Protein AF-A0A8T9QD36-F1 (afdb_monomer_lite)

Secondary structure (DSSP, 8-state):
--HHHHHHHHHHHHHHHHHHHTT--SSHHHHHHHHHTSGGGGHHHHHHHHHHHHHTT-HHHHHHHHHHHHHHHHS-HHHH------HHHHHHHHHHHHHHHHHT---TTHHHHHHHHHHH-GGGGTTTTT-HHHHHHHHH--TTGGGS---PPPSTTSHHHHHHHHHHH-

Foldseek 3Di:
DDLVVLQLVLQVLLVVLQVVLVPQDDDPVSLVVDLVPDPLQCSC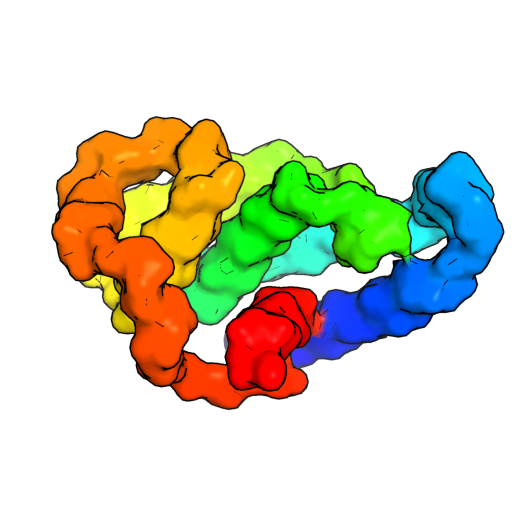QVSLLSLLVSLLPDLLSLLLNLVLVLCLVQDDCSNSSHNDYDPVSLVSSLVSVQVCLQVVVHDQLCLQSLLVSCVRPVPSNPVRCPRPSSVVSNVPDDPVCLQVPRPDDQLPSSHPRSVVSVVVND

Radius of gyration: 15.97 Å; chains: 1; bounding box: 40×35×42 Å

Organism: NCBI:txid2932248

Structure (mmCIF, N/CA/C/O backbone):
data_AF-A0A8T9QD36-F1
#
_entry.id   AF-A0A8T9QD36-F1
#
loop_
_atom_site.group_PDB
_atom_site.id
_atom_site.type_symbol
_atom_site.label_atom_id
_atom_site.label_alt_id
_atom_site.label_comp_id
_atom_site.label_asym_id
_atom_site.label_entity_id
_atom_site.label_seq_id
_atom_site.pdbx_PDB_ins_code
_atom_site.Cartn_x
_atom_site.Cartn_y
_atom_site.Cartn_z
_atom_site.occupancy
_atom_site.B_iso_or_equiv
_atom_site.auth_seq_id
_atom_site.auth_comp_id
_atom_site.auth_asym_id
_atom_site.auth_atom_id
_atom_site.pdbx_PDB_model_num
ATOM 1 N N . MET A 1 1 ? -19.262 8.772 -9.802 1.00 72.12 1 MET A N 1
ATOM 2 C CA . MET A 1 1 ? -18.620 7.445 -9.905 1.00 72.12 1 MET A CA 1
ATOM 3 C C . MET A 1 1 ? -18.754 6.767 -8.552 1.00 72.12 1 MET A C 1
ATOM 5 O O . MET A 1 1 ? -18.792 7.497 -7.569 1.00 72.12 1 MET A O 1
ATOM 9 N N . SER A 1 2 ? -18.942 5.447 -8.475 1.00 92.06 2 SER A N 1
ATOM 10 C CA . SER A 1 2 ? -18.996 4.759 -7.174 1.00 92.06 2 SER A CA 1
ATOM 11 C C . SER A 1 2 ? -17.579 4.426 -6.697 1.00 92.06 2 SER A C 1
ATOM 13 O O . SER A 1 2 ? -16.692 4.217 -7.524 1.00 92.06 2 SER A O 1
ATOM 15 N N . THR A 1 3 ? -17.379 4.307 -5.382 1.00 92.62 3 THR A N 1
ATOM 16 C CA . THR A 1 3 ? -16.099 3.873 -4.795 1.00 92.62 3 THR A CA 1
ATOM 17 C C . THR A 1 3 ? -15.643 2.523 -5.358 1.00 92.62 3 THR A C 1
ATOM 19 O O . THR A 1 3 ? -14.459 2.324 -5.594 1.00 92.62 3 THR A O 1
ATOM 22 N N . ALA A 1 4 ? -16.578 1.606 -5.632 1.00 92.19 4 ALA A N 1
ATOM 23 C CA . ALA A 1 4 ? -16.270 0.310 -6.236 1.00 92.19 4 ALA A CA 1
ATOM 24 C C . ALA A 1 4 ? -15.693 0.449 -7.657 1.00 92.19 4 ALA A C 1
ATOM 26 O O . ALA A 1 4 ? -14.738 -0.243 -7.998 1.00 92.19 4 ALA A O 1
ATOM 27 N N . THR A 1 5 ? -16.232 1.365 -8.470 1.00 94.88 5 THR A N 1
ATOM 28 C CA . THR A 1 5 ? -15.681 1.661 -9.800 1.00 94.88 5 THR A CA 1
ATOM 29 C C . THR A 1 5 ? -14.282 2.269 -9.695 1.00 94.88 5 THR A C 1
ATOM 31 O O . THR A 1 5 ? -13.384 1.803 -10.384 1.00 94.88 5 THR A O 1
ATOM 34 N N . GLU A 1 6 ? -14.067 3.234 -8.793 1.00 96.69 6 GLU A N 1
ATOM 35 C CA . GLU A 1 6 ? -12.737 3.827 -8.571 1.00 96.69 6 GLU A CA 1
ATOM 36 C C . GLU A 1 6 ? -11.697 2.778 -8.133 1.00 96.69 6 GLU A C 1
ATOM 38 O O . GLU A 1 6 ? -10.586 2.754 -8.655 1.00 96.69 6 GLU A O 1
ATOM 43 N N . LEU A 1 7 ? -12.055 1.871 -7.217 1.00 96.94 7 LEU A N 1
ATOM 44 C CA . LEU A 1 7 ? -11.174 0.782 -6.775 1.00 96.94 7 LEU A CA 1
ATOM 45 C C . LEU A 1 7 ? -10.811 -0.183 -7.911 1.00 96.94 7 LEU A C 1
ATOM 47 O O . LEU A 1 7 ? -9.670 -0.638 -7.990 1.00 96.94 7 LEU A O 1
ATOM 51 N N . ALA A 1 8 ? -11.771 -0.509 -8.778 1.00 96.06 8 ALA A N 1
ATOM 52 C CA . ALA A 1 8 ? -11.533 -1.380 -9.925 1.00 96.06 8 ALA A CA 1
ATOM 53 C C . ALA A 1 8 ? -10.628 -0.707 -10.970 1.00 96.06 8 ALA A C 1
ATOM 55 O O . ALA A 1 8 ? -9.745 -1.351 -11.533 1.00 96.06 8 ALA A O 1
ATOM 56 N N . GLU A 1 9 ? -10.809 0.594 -11.207 1.00 97.62 9 GLU A N 1
ATOM 57 C CA . GLU A 1 9 ? -9.964 1.371 -12.118 1.00 97.62 9 GLU A CA 1
ATOM 58 C C . GLU A 1 9 ? -8.521 1.485 -11.616 1.00 97.62 9 GLU A C 1
ATOM 60 O O . GLU A 1 9 ? -7.591 1.348 -12.416 1.00 97.62 9 GLU A O 1
ATOM 65 N N . LEU A 1 10 ? -8.328 1.683 -10.306 1.00 98.25 10 LEU A N 1
ATOM 66 C CA . LEU A 1 10 ? -7.001 1.711 -9.687 1.00 98.25 10 LEU A CA 1
ATOM 67 C C . LEU A 1 10 ? -6.317 0.340 -9.746 1.00 98.25 10 LEU A C 1
ATOM 69 O O . LEU A 1 10 ? -5.177 0.273 -10.194 1.00 98.25 10 LEU A O 1
ATOM 73 N N . ALA A 1 11 ? -7.021 -0.752 -9.429 1.00 97.88 11 ALA A N 1
ATOM 74 C CA . ALA A 1 11 ? -6.473 -2.105 -9.588 1.00 97.88 11 ALA A CA 1
ATOM 75 C C . ALA A 1 11 ? -6.085 -2.395 -11.045 1.00 97.88 11 ALA A C 1
ATOM 77 O O . ALA A 1 11 ? -5.005 -2.906 -11.327 1.00 97.88 11 ALA A O 1
ATOM 78 N N . ALA A 1 12 ? -6.931 -2.011 -12.004 1.00 97.50 12 ALA A N 1
ATOM 79 C CA . ALA A 1 12 ? -6.603 -2.157 -13.417 1.00 97.50 12 ALA A CA 1
ATOM 80 C C . ALA A 1 12 ? -5.394 -1.300 -13.829 1.00 97.50 12 ALA A C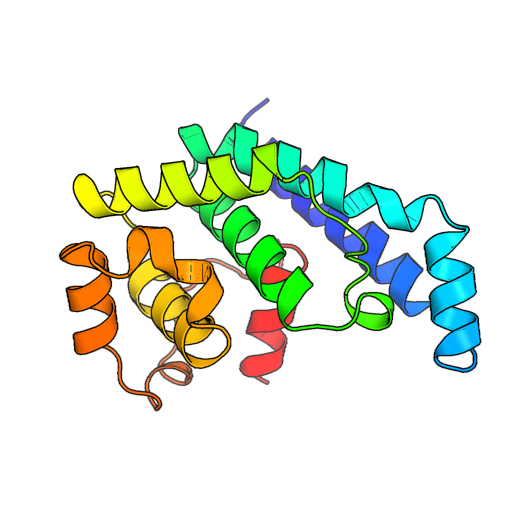 1
ATOM 82 O O . ALA A 1 12 ? -4.687 -1.656 -14.773 1.00 97.50 12 ALA A O 1
ATOM 83 N N . TRP A 1 13 ? -5.164 -0.158 -13.172 1.00 98.06 13 TRP A N 1
ATOM 84 C CA . TRP A 1 13 ? -3.969 0.655 -13.383 1.00 98.06 13 TRP A CA 1
ATOM 85 C C . TRP A 1 13 ? -2.722 -0.041 -12.846 1.00 98.06 13 TRP A C 1
ATOM 87 O O . TRP A 1 13 ? -1.768 -0.181 -13.608 1.00 98.06 13 TRP A O 1
ATOM 97 N N . GLU A 1 14 ? -2.754 -0.562 -11.620 1.00 98.06 14 GLU A N 1
ATOM 98 C CA . GLU A 1 14 ? -1.661 -1.370 -11.062 1.00 98.06 14 GLU A CA 1
ATOM 99 C C . GLU A 1 14 ? -1.274 -2.515 -11.999 1.00 98.06 14 GLU A C 1
ATOM 101 O O . GLU A 1 14 ? -0.110 -2.629 -12.372 1.00 98.06 14 GLU A O 1
ATOM 106 N N . ASN A 1 15 ? -2.250 -3.285 -12.487 1.00 96.12 15 ASN A N 1
ATOM 107 C CA . ASN A 1 15 ? -1.987 -4.417 -13.379 1.00 96.12 15 ASN A CA 1
ATOM 108 C C . ASN A 1 15 ? -1.288 -3.980 -14.677 1.00 96.12 15 ASN A C 1
ATOM 110 O O . ASN A 1 15 ? -0.407 -4.673 -15.181 1.00 96.12 15 ASN A O 1
ATOM 114 N N . ARG A 1 16 ? -1.642 -2.809 -15.230 1.00 96.94 16 ARG A N 1
ATOM 115 C CA . ARG A 1 16 ? -0.934 -2.260 -16.401 1.00 96.94 16 ARG A CA 1
ATOM 116 C C . ARG A 1 16 ? 0.510 -1.898 -16.067 1.00 96.94 16 ARG A C 1
ATOM 118 O O . ARG A 1 16 ? 1.384 -2.159 -16.886 1.00 96.94 16 ARG A O 1
ATOM 125 N N . VAL A 1 17 ? 0.759 -1.317 -14.893 1.00 96.50 17 VAL A N 1
ATOM 126 C CA . VAL A 1 17 ? 2.123 -1.011 -14.433 1.00 96.50 17 VAL A CA 1
ATOM 127 C C . VAL A 1 17 ? 2.926 -2.301 -14.285 1.00 96.50 17 VAL A C 1
ATOM 129 O O . VAL A 1 17 ? 4.013 -2.388 -14.850 1.00 96.50 17 VAL A O 1
ATOM 132 N N . GLN A 1 18 ? 2.367 -3.326 -13.636 1.00 95.75 18 GLN A N 1
ATOM 133 C CA . GLN A 1 18 ? 3.024 -4.625 -13.452 1.00 95.75 18 GLN A CA 1
ATOM 134 C C . GLN A 1 18 ? 3.365 -5.310 -14.777 1.00 95.75 18 GLN A C 1
ATOM 136 O O . GLN A 1 18 ? 4.471 -5.821 -14.944 1.00 95.75 18 GLN A O 1
ATOM 141 N N . VAL A 1 19 ? 2.469 -5.254 -15.768 1.00 96.25 19 VAL A N 1
ATOM 142 C CA . VAL A 1 19 ? 2.751 -5.781 -17.112 1.00 96.25 19 VAL A CA 1
ATOM 143 C C . VAL A 1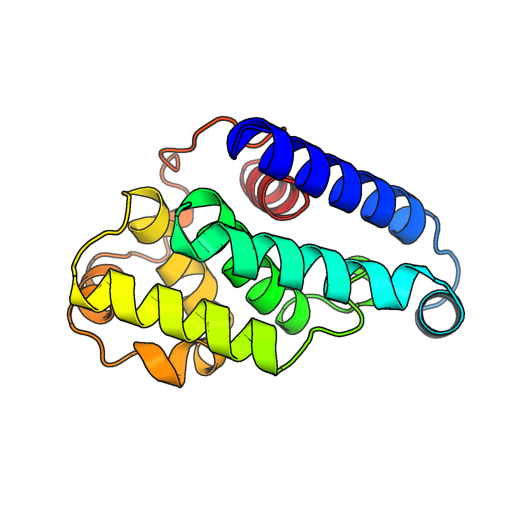 19 ? 3.958 -5.092 -17.754 1.00 96.25 19 VAL A C 1
ATOM 145 O O . VAL A 1 19 ? 4.754 -5.762 -18.407 1.00 96.25 19 VAL A O 1
ATOM 148 N N . GLU A 1 20 ? 4.119 -3.777 -17.599 1.00 96.75 20 GLU A N 1
ATOM 149 C CA . GLU A 1 20 ? 5.282 -3.071 -18.149 1.00 96.75 20 GLU A CA 1
ATOM 150 C C . GLU A 1 20 ? 6.562 -3.328 -17.340 1.00 96.75 20 GLU A C 1
ATOM 152 O O . GLU A 1 20 ? 7.627 -3.514 -17.930 1.00 96.75 20 GLU A O 1
ATOM 157 N N . VAL A 1 21 ? 6.468 -3.414 -16.011 1.00 95.38 21 VAL A N 1
ATOM 158 C CA . VAL A 1 21 ? 7.593 -3.777 -15.131 1.00 95.38 21 VAL A CA 1
ATOM 159 C C . VAL A 1 21 ? 8.100 -5.185 -15.456 1.00 95.38 21 VAL A C 1
ATOM 161 O O . VAL A 1 21 ? 9.303 -5.394 -15.600 1.00 95.38 21 VAL A O 1
ATOM 164 N N . GLY A 1 22 ? 7.195 -6.137 -15.697 1.00 94.75 22 GLY A N 1
ATOM 165 C CA . GLY A 1 22 ? 7.531 -7.506 -16.093 1.00 94.75 22 GLY A CA 1
ATOM 166 C C . GLY A 1 22 ? 8.249 -7.619 -17.445 1.00 94.75 22 GLY A C 1
ATOM 167 O O . GLY A 1 22 ? 8.879 -8.640 -17.721 1.00 94.75 22 GLY A O 1
ATOM 168 N N . LYS A 1 23 ? 8.203 -6.578 -18.289 1.00 95.81 23 LYS A N 1
ATOM 169 C CA . LYS A 1 23 ? 8.957 -6.518 -19.555 1.00 95.81 23 LYS A CA 1
ATOM 170 C C . LYS A 1 23 ? 10.386 -6.013 -19.378 1.00 95.81 23 LYS A C 1
ATOM 172 O O . LYS A 1 23 ? 11.167 -6.107 -20.327 1.00 95.81 23 LYS A O 1
ATOM 177 N N . LEU A 1 24 ? 10.743 -5.469 -18.213 1.00 94.75 24 LEU A N 1
ATOM 178 C CA . LEU A 1 24 ? 12.106 -5.022 -17.950 1.00 94.75 24 LEU A CA 1
ATOM 179 C C . LEU A 1 24 ? 13.059 -6.223 -18.003 1.00 94.75 24 LEU A C 1
ATOM 181 O O . LEU A 1 24 ? 12.885 -7.231 -17.316 1.00 94.75 24 LEU A O 1
ATOM 185 N N . SER A 1 25 ? 14.097 -6.104 -18.823 1.00 94.25 25 SER A N 1
ATOM 186 C CA . SER A 1 25 ? 15.049 -7.176 -19.113 1.00 94.25 25 SER A CA 1
ATOM 187 C C . SER A 1 25 ? 16.484 -6.710 -18.906 1.00 94.25 25 SER A C 1
ATOM 189 O O . SER A 1 25 ? 16.754 -5.516 -18.989 1.00 94.25 25 SER A O 1
ATOM 191 N N . GLY A 1 26 ? 17.401 -7.656 -18.725 1.00 96.06 26 GLY A N 1
ATOM 192 C CA . GLY A 1 26 ? 18.817 -7.370 -18.493 1.00 96.06 26 GLY A CA 1
ATOM 193 C C . GLY A 1 26 ? 19.208 -7.567 -17.033 1.00 96.06 26 GLY A C 1
ATOM 194 O O . GLY A 1 26 ? 18.504 -8.252 -16.281 1.00 96.06 26 GLY A O 1
ATOM 195 N N . SER A 1 27 ? 20.355 -7.006 -16.656 1.00 97.19 27 SER A N 1
ATOM 196 C CA . SER A 1 27 ? 20.844 -7.054 -15.279 1.00 97.19 27 SER A CA 1
ATOM 197 C C . SER A 1 27 ? 19.983 -6.201 -14.337 1.00 97.19 27 SER A C 1
ATOM 199 O O . SER A 1 27 ? 19.076 -5.481 -14.757 1.00 97.19 27 SER A O 1
ATOM 201 N N . ILE A 1 28 ? 20.266 -6.270 -13.035 1.00 96.00 28 ILE A N 1
ATOM 202 C CA . ILE A 1 28 ? 19.627 -5.405 -12.032 1.00 96.00 28 ILE A CA 1
ATOM 203 C C . ILE A 1 28 ? 19.861 -3.925 -12.365 1.00 96.00 28 ILE A C 1
ATOM 205 O O . ILE A 1 28 ? 18.943 -3.112 -12.261 1.00 96.00 28 ILE A O 1
ATOM 209 N N . GLU A 1 29 ? 21.067 -3.582 -12.813 1.00 96.88 29 GLU A N 1
ATOM 210 C CA . GLU A 1 29 ? 21.449 -2.232 -13.223 1.00 96.88 29 GLU A CA 1
ATOM 211 C C . GLU A 1 29 ? 20.683 -1.786 -14.471 1.00 96.88 29 GLU A C 1
ATOM 213 O O . GLU A 1 29 ? 20.174 -0.666 -14.489 1.00 96.88 29 GLU A O 1
ATOM 218 N N . ASP A 1 30 ? 20.533 -2.664 -15.470 1.00 97.06 30 ASP A N 1
ATOM 219 C CA . ASP A 1 30 ? 19.752 -2.369 -16.678 1.00 97.06 30 ASP A CA 1
ATOM 220 C C . ASP A 1 30 ? 18.283 -2.093 -16.330 1.00 97.06 30 ASP A C 1
ATOM 222 O O . ASP A 1 30 ? 17.705 -1.104 -16.786 1.00 97.06 30 ASP A O 1
ATOM 226 N N . LYS A 1 31 ? 17.683 -2.937 -15.478 1.00 96.69 31 LYS A N 1
ATOM 227 C CA . LYS A 1 31 ? 16.293 -2.774 -15.026 1.00 96.69 31 LYS A CA 1
ATOM 228 C C . LYS A 1 31 ? 16.103 -1.497 -14.215 1.00 96.69 31 LYS A C 1
ATOM 230 O O . LYS A 1 31 ? 15.146 -0.768 -14.454 1.00 96.69 31 LYS A O 1
ATOM 235 N N . SER A 1 32 ? 17.018 -1.212 -13.290 1.00 94.94 32 SER A N 1
ATOM 236 C CA . SER A 1 32 ? 16.991 0.007 -12.476 1.00 94.94 32 SER A CA 1
ATOM 237 C C . SER A 1 32 ? 17.117 1.255 -13.350 1.00 94.94 32 SER A C 1
ATOM 239 O O . SER A 1 32 ? 16.312 2.178 -13.241 1.00 94.94 32 SER A O 1
ATOM 241 N N . PHE A 1 33 ? 18.059 1.259 -14.298 1.00 95.44 33 PHE A N 1
ATOM 242 C CA . PHE A 1 33 ? 18.205 2.349 -15.257 1.00 95.44 33 PHE A CA 1
ATOM 243 C C . PHE A 1 33 ? 16.939 2.530 -16.103 1.00 95.44 33 PHE A C 1
ATOM 245 O O . PHE A 1 33 ? 16.460 3.654 -16.250 1.00 95.44 33 PHE A O 1
ATOM 252 N N . ALA A 1 34 ? 16.368 1.446 -16.629 1.00 95.25 34 ALA A N 1
ATOM 253 C CA . ALA A 1 34 ? 15.153 1.502 -17.434 1.00 95.25 34 ALA A CA 1
ATOM 254 C C . ALA A 1 34 ? 13.945 2.021 -16.637 1.00 95.25 34 ALA A C 1
ATOM 256 O O . ALA A 1 34 ? 13.201 2.856 -17.149 1.00 95.25 34 ALA A O 1
ATOM 257 N N . LEU A 1 35 ? 13.773 1.581 -15.386 1.00 94.38 35 LEU A N 1
ATOM 258 C CA . LEU A 1 35 ? 12.701 2.049 -14.506 1.00 94.38 35 LEU A CA 1
ATOM 259 C C . LEU A 1 35 ? 12.848 3.544 -14.193 1.00 94.38 35 LEU A C 1
ATOM 261 O O . LEU A 1 35 ? 11.900 4.299 -14.393 1.00 94.38 35 LEU A O 1
ATOM 265 N N . ASN A 1 36 ? 14.044 3.981 -13.787 1.00 92.44 36 ASN A N 1
ATOM 266 C CA . ASN A 1 36 ? 14.315 5.372 -13.398 1.00 92.44 36 ASN A CA 1
ATOM 267 C C . ASN A 1 36 ? 14.175 6.366 -14.561 1.00 92.44 36 ASN A C 1
ATOM 269 O O . ASN A 1 36 ? 13.959 7.553 -14.339 1.00 92.44 36 ASN A O 1
ATOM 273 N N . ASN A 1 37 ? 14.318 5.898 -15.803 1.00 93.25 37 ASN A N 1
ATOM 274 C CA . ASN A 1 37 ? 14.179 6.718 -17.010 1.00 93.25 37 ASN A CA 1
ATOM 275 C C . ASN A 1 37 ? 12.827 6.512 -17.715 1.00 93.25 37 ASN A C 1
ATOM 277 O O . ASN A 1 37 ? 12.663 6.901 -18.873 1.00 93.25 37 ASN A O 1
ATOM 281 N N . SER A 1 38 ? 11.860 5.891 -17.037 1.00 92.75 38 SER A N 1
ATOM 282 C CA . SER A 1 38 ? 10.536 5.586 -17.571 1.00 92.75 38 SER A CA 1
ATOM 283 C C . SER A 1 38 ? 9.441 6.329 -16.799 1.00 92.75 38 SER A C 1
ATOM 285 O O . SER A 1 38 ? 9.552 6.488 -15.583 1.00 92.75 38 SER A O 1
ATOM 287 N N . PRO A 1 39 ? 8.315 6.693 -17.447 1.00 93.19 39 PRO A N 1
ATOM 288 C CA . PRO A 1 39 ? 7.120 7.180 -16.750 1.00 93.19 39 PRO A CA 1
ATOM 289 C C . PRO A 1 39 ? 6.561 6.206 -15.700 1.00 93.19 39 PRO A C 1
ATOM 291 O O . PRO A 1 39 ? 5.709 6.598 -14.904 1.00 93.19 39 PRO A O 1
ATOM 294 N N . LEU A 1 40 ? 7.005 4.940 -15.707 1.00 91.94 40 LEU A N 1
ATOM 295 C CA . LEU A 1 40 ? 6.634 3.924 -14.720 1.00 91.94 40 LEU A CA 1
ATOM 296 C C . LEU A 1 40 ? 7.014 4.322 -13.289 1.00 91.94 40 LEU A C 1
ATOM 298 O O . LEU A 1 40 ? 6.243 4.032 -12.377 1.00 91.94 40 LEU A O 1
ATOM 302 N N . ALA A 1 41 ? 8.135 5.028 -13.102 1.00 90.31 41 ALA A N 1
ATOM 303 C CA . ALA A 1 41 ? 8.621 5.420 -11.778 1.00 90.31 41 ALA A CA 1
ATOM 304 C C . ALA A 1 41 ? 7.605 6.270 -10.988 1.00 90.31 41 ALA A C 1
ATOM 306 O O . ALA A 1 41 ? 7.535 6.180 -9.767 1.00 90.31 41 ALA A O 1
ATOM 307 N N . GLU A 1 42 ? 6.770 7.051 -11.676 1.00 94.25 42 GLU A N 1
ATOM 308 C CA . GLU A 1 42 ? 5.798 7.953 -11.043 1.00 94.25 42 GLU A CA 1
ATOM 309 C C . GLU A 1 42 ? 4.404 7.327 -10.866 1.00 94.25 42 GLU A C 1
ATOM 311 O O . GLU A 1 42 ? 3.533 7.915 -10.223 1.00 94.25 42 GLU A O 1
ATOM 316 N N . GLN A 1 43 ? 4.142 6.146 -11.438 1.00 97.12 43 GLN A N 1
ATOM 317 C CA . GLN A 1 43 ? 2.776 5.607 -11.486 1.00 97.12 43 GLN A CA 1
ATOM 318 C C . GLN A 1 43 ? 2.254 5.267 -10.091 1.00 97.12 43 GLN A C 1
ATOM 320 O O . GLN A 1 43 ? 1.128 5.631 -9.747 1.00 97.12 43 GLN A O 1
ATOM 325 N N . TYR A 1 44 ? 3.077 4.618 -9.264 1.00 97.62 44 TYR A N 1
ATOM 326 C CA . TYR A 1 44 ? 2.664 4.249 -7.913 1.00 97.62 44 TYR A CA 1
ATOM 327 C C . TYR A 1 44 ? 2.538 5.440 -6.966 1.00 97.62 44 TYR A C 1
ATOM 329 O O . TYR A 1 44 ? 1.689 5.389 -6.079 1.00 97.62 44 TYR A O 1
ATOM 337 N N . LEU A 1 45 ? 3.252 6.542 -7.208 1.00 96.62 45 LEU A N 1
ATOM 338 C CA . LEU A 1 45 ? 3.031 7.795 -6.485 1.00 96.62 45 LEU A CA 1
ATOM 339 C C . LEU A 1 45 ? 1.581 8.274 -6.665 1.00 96.62 45 LEU A C 1
ATOM 341 O O . LEU A 1 45 ? 0.913 8.638 -5.695 1.00 96.62 45 LEU A O 1
ATOM 345 N N . LEU A 1 46 ? 1.059 8.216 -7.894 1.00 97.94 46 LEU A N 1
ATOM 346 C CA . LEU A 1 46 ? -0.313 8.628 -8.207 1.00 97.94 46 LEU A CA 1
ATOM 347 C C . LEU A 1 46 ? -1.360 7.612 -7.728 1.00 97.94 46 LEU A C 1
ATOM 349 O O . LEU A 1 46 ? -2.378 8.004 -7.153 1.00 97.94 46 LEU A O 1
ATOM 353 N N . ILE A 1 47 ? -1.114 6.316 -7.942 1.00 98.50 47 ILE A N 1
ATOM 354 C CA . ILE A 1 47 ? -2.016 5.234 -7.519 1.00 98.50 47 ILE A CA 1
ATOM 355 C C . ILE A 1 47 ? -2.164 5.230 -5.993 1.00 98.50 47 ILE A C 1
ATOM 357 O O . ILE A 1 47 ? -3.282 5.202 -5.474 1.00 98.50 47 ILE A O 1
ATOM 361 N N . HIS A 1 48 ? -1.050 5.315 -5.261 1.00 98.62 48 HIS A N 1
ATOM 362 C CA . HIS A 1 48 ? -1.045 5.335 -3.799 1.00 98.62 48 HIS A CA 1
ATOM 363 C C . HIS A 1 48 ? -1.776 6.554 -3.236 1.00 98.62 48 HIS A C 1
ATOM 365 O O . HIS A 1 48 ? -2.622 6.412 -2.347 1.00 98.62 48 HIS A O 1
ATOM 371 N N . ALA A 1 49 ? -1.527 7.742 -3.794 1.00 98.31 49 ALA A N 1
ATOM 372 C CA . ALA A 1 49 ? -2.241 8.953 -3.403 1.00 98.31 49 ALA A CA 1
ATOM 373 C C . ALA A 1 49 ? -3.756 8.825 -3.653 1.00 98.31 49 ALA A C 1
ATOM 375 O O . ALA A 1 49 ? -4.569 9.253 -2.828 1.00 98.31 49 ALA A O 1
ATOM 376 N N . ALA A 1 50 ? -4.157 8.192 -4.760 1.00 98.38 50 ALA A N 1
ATOM 377 C CA . ALA A 1 50 ? -5.561 7.955 -5.073 1.00 98.38 50 ALA A CA 1
ATOM 378 C C . ALA A 1 50 ? -6.227 6.978 -4.089 1.00 98.38 50 ALA A C 1
ATOM 380 O O . ALA A 1 50 ? -7.322 7.275 -3.601 1.00 98.38 50 ALA A O 1
ATOM 381 N N . TYR A 1 51 ? -5.569 5.869 -3.734 1.00 98.69 51 TYR A N 1
ATOM 382 C CA . TYR A 1 51 ? -6.066 4.968 -2.689 1.00 98.69 51 TYR A CA 1
ATOM 383 C C . TYR A 1 51 ? -6.157 5.662 -1.331 1.00 98.69 51 TYR A C 1
ATOM 385 O O . TYR A 1 51 ? -7.195 5.595 -0.675 1.00 98.69 51 TYR A O 1
ATOM 393 N N . THR A 1 52 ? -5.123 6.405 -0.944 1.00 98.50 52 THR A N 1
ATOM 394 C CA . THR A 1 52 ? -5.091 7.161 0.316 1.00 98.50 52 THR A CA 1
ATOM 395 C C . THR A 1 52 ? -6.233 8.179 0.403 1.00 98.50 52 THR A C 1
ATOM 397 O O . THR A 1 52 ? -6.873 8.314 1.445 1.00 98.50 52 THR A O 1
ATOM 400 N N . ARG A 1 53 ? -6.574 8.858 -0.699 1.00 97.94 53 ARG A N 1
ATOM 401 C CA . ARG A 1 53 ? -7.744 9.752 -0.756 1.00 97.94 53 ARG A CA 1
ATOM 402 C C . ARG A 1 53 ? -9.054 8.996 -0.491 1.00 97.94 53 ARG A C 1
ATOM 404 O O . ARG A 1 53 ? -9.900 9.464 0.277 1.00 97.94 53 ARG A O 1
ATOM 411 N N . LEU A 1 54 ? -9.230 7.835 -1.123 1.00 98.19 54 LEU A N 1
ATOM 412 C CA . LEU A 1 54 ? -10.424 6.992 -0.974 1.00 98.19 54 LEU A CA 1
ATOM 413 C C . LEU A 1 54 ? -10.523 6.328 0.407 1.00 98.19 54 LEU A C 1
ATOM 415 O O . LEU A 1 54 ? -11.624 6.063 0.888 1.00 98.19 54 LEU A O 1
ATOM 419 N N . ALA A 1 55 ? -9.391 6.108 1.078 1.00 98.06 55 ALA A N 1
ATOM 420 C CA . ALA A 1 55 ? -9.303 5.445 2.378 1.00 98.06 55 ALA A CA 1
ATOM 421 C C . ALA A 1 55 ? -10.119 6.132 3.490 1.00 98.06 55 ALA A C 1
ATOM 423 O O . ALA A 1 55 ? -10.588 5.472 4.423 1.00 98.06 55 ALA A O 1
ATOM 424 N N . SER A 1 56 ? -10.372 7.438 3.350 1.00 94.75 56 SER A N 1
ATOM 425 C CA . SER A 1 56 ? -11.255 8.208 4.241 1.00 94.75 56 SER A CA 1
ATOM 426 C C . SER A 1 56 ? -12.670 7.624 4.370 1.00 94.75 56 SER A C 1
ATOM 428 O O . SER A 1 56 ? -13.321 7.817 5.391 1.00 94.75 56 SER A O 1
ATOM 430 N N . HIS A 1 57 ? -13.145 6.890 3.363 1.00 95.06 57 HIS A N 1
ATOM 431 C CA . HIS A 1 57 ? -14.490 6.308 3.330 1.00 95.06 57 HIS A CA 1
ATOM 432 C C . HIS A 1 57 ? -14.514 4.864 2.799 1.00 95.06 57 HIS A C 1
ATOM 434 O O . HIS A 1 57 ? -15.587 4.315 2.564 1.00 95.06 57 HIS A O 1
ATOM 440 N N . SER A 1 58 ? -13.349 4.231 2.622 1.00 96.56 58 SER A N 1
ATOM 441 C CA . SER A 1 58 ? -13.229 2.866 2.103 1.00 96.56 58 SER A CA 1
ATOM 442 C C . SER A 1 58 ? -12.133 2.089 2.826 1.00 96.56 58 SER A C 1
ATOM 444 O O . SER A 1 58 ? -10.950 2.402 2.696 1.00 96.56 58 SER A O 1
ATOM 446 N N . GLN A 1 59 ? -12.519 1.043 3.561 1.00 95.56 59 GLN A N 1
ATOM 447 C CA . GLN A 1 59 ? -11.559 0.136 4.200 1.00 95.56 59 GLN A CA 1
ATOM 448 C C . GLN A 1 59 ? -10.697 -0.598 3.175 1.00 95.56 59 GLN A C 1
ATOM 450 O O . GLN A 1 59 ? -9.496 -0.735 3.370 1.00 95.56 59 GLN A O 1
ATOM 455 N N . GLU A 1 60 ? -11.284 -0.998 2.047 1.00 96.38 60 GLU A N 1
ATOM 456 C CA . GLU A 1 60 ? -10.560 -1.635 0.946 1.00 96.38 60 GLU A CA 1
ATOM 457 C C . GLU A 1 60 ? -9.481 -0.712 0.364 1.00 96.38 60 GLU A C 1
ATOM 459 O O . GLU A 1 60 ? -8.357 -1.147 0.130 1.00 96.38 60 GLU A O 1
ATOM 464 N N . ALA A 1 61 ? -9.781 0.580 0.193 1.00 98.00 61 ALA A N 1
ATOM 465 C CA . ALA A 1 61 ? -8.779 1.537 -0.269 1.00 98.00 61 ALA A CA 1
ATOM 466 C C . ALA A 1 61 ? -7.648 1.717 0.752 1.00 98.00 61 ALA A C 1
ATOM 468 O O . ALA A 1 61 ? -6.487 1.816 0.363 1.00 98.00 61 ALA A O 1
ATOM 469 N N . LEU A 1 62 ? -7.975 1.730 2.050 1.00 98.50 62 LEU A N 1
ATOM 470 C CA . LEU A 1 62 ? -6.964 1.812 3.099 1.00 98.50 62 LEU A CA 1
ATOM 471 C C . LEU A 1 62 ? -6.069 0.567 3.122 1.00 98.50 62 LEU A C 1
ATOM 473 O O . LEU A 1 62 ? -4.854 0.718 3.200 1.00 98.50 62 LEU A O 1
ATOM 477 N N . LYS A 1 63 ? -6.640 -0.640 2.999 1.00 97.69 63 LYS A N 1
ATOM 478 C CA . LYS A 1 63 ? -5.869 -1.893 2.923 1.00 97.69 63 LYS A CA 1
ATOM 479 C C . LYS A 1 63 ? -4.856 -1.843 1.788 1.00 97.69 63 LYS A C 1
ATOM 481 O O . LYS A 1 63 ? -3.672 -2.050 2.020 1.00 97.69 63 LYS A O 1
ATOM 486 N N . ARG A 1 64 ? -5.298 -1.443 0.592 1.00 98.06 64 ARG A N 1
ATOM 487 C CA . ARG A 1 64 ? -4.423 -1.305 -0.582 1.00 98.06 64 ARG A CA 1
ATOM 488 C C . ARG A 1 64 ? -3.365 -0.214 -0.411 1.00 98.06 64 ARG A C 1
ATOM 490 O O . ARG A 1 64 ? -2.221 -0.424 -0.795 1.00 98.06 64 ARG A O 1
ATOM 497 N N . ALA A 1 65 ? -3.703 0.924 0.201 1.00 98.50 65 ALA A N 1
ATOM 498 C CA . ALA A 1 65 ? -2.732 1.984 0.484 1.00 98.50 65 ALA A CA 1
ATOM 499 C C . ALA A 1 65 ? -1.635 1.524 1.461 1.00 98.50 65 ALA A C 1
ATOM 501 O O . ALA A 1 65 ? -0.458 1.770 1.204 1.00 98.50 65 ALA A O 1
ATOM 502 N N . ILE A 1 66 ? -2.012 0.842 2.548 1.00 98.38 66 ILE A N 1
ATOM 503 C CA . ILE A 1 66 ? -1.068 0.279 3.526 1.00 98.38 66 ILE A CA 1
ATOM 504 C C . ILE A 1 66 ? -0.243 -0.846 2.894 1.00 98.38 66 ILE A C 1
ATOM 506 O O . ILE A 1 66 ? 0.969 -0.892 3.082 1.00 98.38 66 ILE A O 1
ATOM 510 N N . PHE A 1 67 ? -0.867 -1.710 2.091 1.00 97.94 67 PHE A N 1
ATOM 511 C CA . PHE A 1 67 ? -0.160 -2.767 1.375 1.00 97.94 67 PHE A CA 1
ATOM 512 C C . PHE A 1 67 ? 0.900 -2.200 0.425 1.00 97.94 67 PHE A C 1
ATOM 514 O O . PHE A 1 67 ? 2.026 -2.676 0.431 1.00 97.94 67 PHE A O 1
ATOM 521 N N . ILE A 1 68 ? 0.584 -1.160 -0.353 1.00 98.50 68 ILE A N 1
ATOM 522 C CA . ILE A 1 68 ? 1.550 -0.533 -1.268 1.00 98.50 68 ILE A CA 1
ATOM 523 C C . ILE A 1 68 ? 2.744 0.062 -0.504 1.00 98.50 68 ILE A C 1
ATOM 525 O O . ILE A 1 68 ? 3.872 -0.089 -0.959 1.00 98.50 68 ILE A O 1
ATOM 529 N N . GLN A 1 69 ? 2.531 0.694 0.657 1.00 97.94 69 GLN A N 1
ATOM 530 C CA . GLN A 1 69 ? 3.632 1.198 1.500 1.00 97.94 69 GLN A CA 1
ATOM 531 C C . GLN A 1 69 ? 4.524 0.072 2.013 1.00 97.94 69 GLN A C 1
ATOM 533 O O . GLN A 1 69 ? 5.753 0.159 1.955 1.00 97.94 69 GLN A O 1
ATOM 538 N N . TRP A 1 70 ? 3.889 -0.997 2.491 1.00 97.94 70 TRP A N 1
ATOM 539 C CA . TRP A 1 70 ? 4.583 -2.186 2.955 1.00 97.94 70 TRP A CA 1
ATOM 540 C C . TRP A 1 70 ? 5.400 -2.810 1.821 1.00 97.94 70 TRP A C 1
ATOM 542 O O . TRP A 1 70 ? 6.595 -3.046 1.976 1.00 97.94 70 TRP A O 1
ATOM 552 N N . TYR A 1 71 ? 4.791 -2.990 0.649 1.00 97.50 71 TYR A N 1
ATOM 553 C CA . TYR A 1 71 ? 5.419 -3.637 -0.497 1.00 97.50 71 TYR A CA 1
ATOM 554 C C . TYR A 1 71 ? 6.534 -2.793 -1.121 1.00 97.50 71 TYR A C 1
ATOM 556 O O . TYR A 1 71 ? 7.558 -3.339 -1.512 1.00 97.50 71 TYR A O 1
ATOM 564 N N . TRP A 1 72 ? 6.391 -1.463 -1.139 1.00 96.62 72 TRP A N 1
ATOM 565 C CA . TRP A 1 72 ? 7.464 -0.536 -1.526 1.00 96.62 72 TRP A CA 1
ATOM 566 C C . TRP A 1 72 ? 8.736 -0.732 -0.699 1.00 96.62 72 TRP A C 1
ATOM 568 O O . TRP A 1 72 ? 9.847 -0.616 -1.208 1.00 96.62 72 TRP A O 1
ATOM 578 N N . THR A 1 73 ? 8.558 -1.046 0.581 1.00 94.81 73 THR A N 1
ATOM 579 C CA . THR A 1 73 ? 9.656 -1.229 1.526 1.00 94.81 73 THR A CA 1
ATOM 580 C C . THR A 1 73 ? 10.193 -2.663 1.500 1.00 94.81 73 THR A C 1
ATOM 582 O O . THR A 1 73 ? 11.392 -2.880 1.669 1.00 94.81 73 THR A O 1
ATOM 585 N N . ALA A 1 74 ? 9.313 -3.647 1.298 1.00 95.12 74 ALA A N 1
ATOM 586 C CA . ALA A 1 74 ? 9.646 -5.068 1.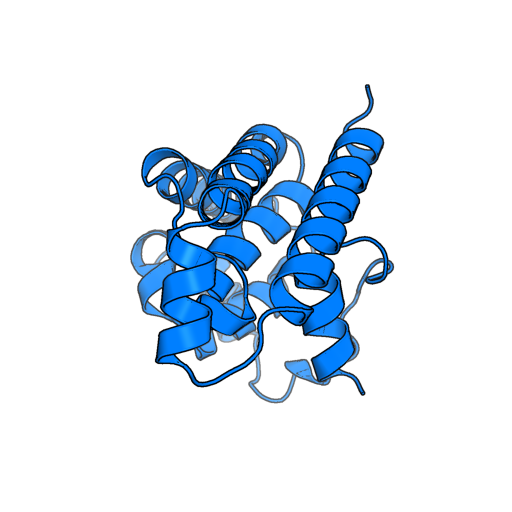339 1.00 95.12 74 ALA A CA 1
ATOM 587 C C . ALA A 1 74 ? 10.262 -5.588 0.030 1.00 95.12 74 ALA A C 1
ATOM 589 O O . ALA A 1 74 ? 11.103 -6.485 0.073 1.00 95.12 74 ALA A O 1
ATOM 590 N N . GLU A 1 75 ? 9.862 -5.039 -1.121 1.00 95.00 75 GLU A N 1
ATOM 591 C CA . GLU A 1 75 ? 10.217 -5.558 -2.442 1.00 95.00 75 GLU A CA 1
ATOM 592 C C . GLU A 1 75 ? 11.005 -4.524 -3.270 1.00 95.00 75 GLU A C 1
ATOM 594 O O . GLU A 1 75 ? 10.532 -3.398 -3.469 1.00 95.00 75 GLU A O 1
ATOM 599 N N . PRO A 1 76 ? 12.175 -4.889 -3.835 1.00 94.88 76 PRO A N 1
ATOM 600 C CA . PRO A 1 76 ? 12.928 -4.006 -4.718 1.00 94.88 76 PRO A CA 1
ATOM 601 C C . PRO A 1 76 ? 12.090 -3.440 -5.874 1.00 94.88 76 PRO A C 1
ATOM 603 O O . PRO A 1 76 ? 11.377 -4.164 -6.571 1.00 94.88 76 PRO A O 1
ATOM 606 N N . SER A 1 77 ? 12.264 -2.147 -6.159 1.00 95.00 77 SER A N 1
ATOM 607 C CA . SER A 1 77 ? 11.497 -1.414 -7.181 1.00 95.00 77 SER A CA 1
ATOM 608 C C . SER A 1 77 ? 11.580 -2.011 -8.590 1.00 95.00 77 SER A C 1
ATOM 610 O O . SER A 1 77 ? 10.643 -1.884 -9.372 1.00 95.00 77 SER A O 1
ATOM 612 N N . ILE A 1 78 ? 12.665 -2.716 -8.920 1.00 95.06 78 ILE A N 1
ATOM 613 C CA . ILE A 1 78 ? 12.821 -3.421 -10.204 1.00 95.06 78 ILE A CA 1
ATOM 614 C C . ILE A 1 78 ? 11.855 -4.604 -10.384 1.00 95.06 78 ILE A C 1
ATOM 616 O O . ILE A 1 78 ? 11.714 -5.090 -11.506 1.00 95.06 78 ILE A O 1
ATOM 620 N N . TYR A 1 79 ? 11.246 -5.083 -9.297 1.00 93.94 79 TYR A N 1
ATOM 621 C CA . TYR A 1 79 ? 10.255 -6.157 -9.288 1.00 93.94 79 TYR A CA 1
ATOM 622 C C . TYR A 1 79 ? 8.865 -5.618 -8.972 1.00 93.94 79 TYR A C 1
ATOM 624 O O . TYR A 1 79 ? 7.920 -5.954 -9.675 1.00 93.94 79 TYR A O 1
ATOM 632 N N . SER A 1 80 ? 8.746 -4.733 -7.978 1.00 94.25 80 SER A N 1
ATOM 633 C CA . SER A 1 80 ? 7.455 -4.156 -7.593 1.00 94.25 80 SER A CA 1
ATOM 634 C C . SER A 1 80 ? 6.975 -3.048 -8.530 1.00 94.25 80 SER A C 1
ATOM 636 O O . SER A 1 80 ? 5.789 -2.731 -8.558 1.00 94.25 80 SER A O 1
ATOM 638 N N . GLY A 1 81 ? 7.877 -2.396 -9.266 1.00 94.38 81 GLY A N 1
ATOM 639 C CA . GLY A 1 81 ? 7.583 -1.172 -10.012 1.00 94.38 81 GLY A CA 1
ATOM 640 C C . GLY A 1 81 ? 7.343 0.057 -9.135 1.00 94.38 81 GLY A C 1
ATOM 641 O O . GLY A 1 81 ? 7.148 1.150 -9.667 1.00 94.38 81 GLY A O 1
ATOM 642 N N . ILE A 1 82 ? 7.350 -0.096 -7.808 1.00 96.50 82 ILE A N 1
ATOM 643 C CA . ILE A 1 82 ? 7.136 0.999 -6.870 1.00 96.50 82 ILE A CA 1
ATOM 644 C C . ILE A 1 82 ? 8.484 1.674 -6.645 1.00 96.50 82 ILE A C 1
ATOM 646 O O . ILE A 1 82 ? 9.318 1.191 -5.883 1.00 96.50 82 ILE A O 1
ATOM 650 N N . HIS A 1 83 ? 8.727 2.765 -7.365 1.00 93.75 83 HIS A N 1
ATOM 651 C CA . HIS A 1 83 ? 9.967 3.522 -7.223 1.00 93.75 83 HIS A CA 1
ATOM 652 C C . HIS A 1 83 ? 9.924 4.436 -5.996 1.00 93.75 83 HIS A C 1
ATOM 654 O O . HIS A 1 83 ? 10.817 4.377 -5.154 1.00 93.75 83 HIS A O 1
ATOM 660 N N . ASP A 1 84 ? 8.869 5.243 -5.890 1.00 94.50 84 ASP A N 1
ATOM 661 C CA . ASP A 1 84 ? 8.718 6.240 -4.836 1.00 94.50 84 ASP A CA 1
ATOM 662 C C . ASP A 1 84 ? 7.240 6.461 -4.487 1.00 94.50 84 ASP A C 1
ATOM 664 O O . ASP A 1 84 ? 6.348 6.199 -5.305 1.00 94.50 84 ASP A O 1
ATOM 668 N N . LEU A 1 85 ? 6.989 6.963 -3.279 1.00 96.94 85 LEU A N 1
ATOM 669 C CA . LEU A 1 85 ? 5.669 7.301 -2.754 1.00 96.94 85 LEU A CA 1
ATOM 670 C C . LEU A 1 85 ? 5.681 8.724 -2.186 1.00 96.94 85 LEU A C 1
ATOM 672 O O . LEU A 1 85 ? 6.696 9.238 -1.739 1.00 96.94 85 LEU A O 1
ATOM 676 N N . SER A 1 86 ? 4.524 9.386 -2.171 1.00 96.56 86 SER A N 1
ATOM 677 C CA . SER A 1 86 ? 4.428 10.699 -1.528 1.00 96.56 86 SER A CA 1
ATOM 678 C C . SER A 1 86 ? 4.439 10.553 -0.007 1.00 96.56 86 SER A C 1
ATOM 680 O O . SER A 1 86 ? 3.471 10.021 0.533 1.00 96.56 86 SER A O 1
ATOM 682 N N . ASP A 1 87 ? 5.429 11.131 0.681 1.00 95.75 87 ASP A N 1
ATOM 683 C CA . ASP A 1 87 ? 5.485 11.195 2.156 1.00 95.75 87 ASP A CA 1
ATOM 684 C C . ASP A 1 87 ? 4.146 11.632 2.771 1.00 95.75 87 ASP A C 1
ATOM 686 O O . ASP A 1 87 ? 3.626 11.010 3.692 1.00 95.75 87 ASP A O 1
ATOM 690 N N . SER A 1 88 ? 3.515 12.659 2.188 1.00 97.25 88 SER A N 1
ATOM 691 C CA . SER A 1 88 ? 2.221 13.162 2.662 1.00 97.25 88 SER A CA 1
ATOM 692 C C . SER A 1 88 ? 1.096 12.124 2.566 1.00 97.25 88 SER A C 1
ATOM 694 O O . SER A 1 88 ? 0.239 12.051 3.447 1.00 97.25 88 SER A O 1
ATOM 696 N N . ALA A 1 89 ? 1.092 11.306 1.511 1.00 97.81 89 ALA A N 1
ATOM 697 C CA . ALA A 1 89 ? 0.129 10.225 1.357 1.00 97.81 89 ALA A CA 1
ATOM 698 C C . ALA A 1 89 ? 0.485 9.044 2.269 1.00 97.81 89 ALA A C 1
ATOM 700 O O . ALA A 1 89 ? -0.416 8.399 2.809 1.00 97.81 89 ALA A O 1
ATOM 701 N N . VAL A 1 90 ? 1.782 8.780 2.469 1.00 97.75 90 VAL A N 1
ATOM 702 C CA . VAL A 1 90 ? 2.269 7.752 3.391 1.00 97.75 90 VAL A CA 1
ATOM 703 C C . VAL A 1 90 ? 1.745 8.017 4.800 1.00 97.75 90 VAL A C 1
ATOM 705 O O . VAL A 1 90 ? 0.983 7.211 5.346 1.00 97.75 90 VAL A O 1
ATOM 708 N N . ASP A 1 91 ? 2.040 9.208 5.314 1.00 97.44 91 ASP A N 1
ATOM 709 C CA . ASP A 1 91 ? 1.602 9.676 6.625 1.00 97.44 91 ASP A CA 1
ATOM 710 C C . ASP A 1 91 ? 0.079 9.688 6.762 1.00 97.44 91 ASP A C 1
ATOM 712 O O . ASP A 1 91 ? -0.468 9.291 7.796 1.00 97.44 91 ASP A O 1
ATOM 716 N N . GLN A 1 92 ? -0.630 10.128 5.720 1.00 98.31 92 GLN A N 1
ATOM 717 C CA . GLN A 1 92 ? -2.085 10.214 5.746 1.00 98.31 92 GLN A CA 1
ATOM 718 C C . GLN A 1 92 ? -2.748 8.833 5.839 1.00 98.31 92 GLN A C 1
ATOM 720 O O . GLN A 1 92 ? -3.741 8.693 6.556 1.00 98.31 92 GLN A O 1
ATOM 725 N N . ALA A 1 93 ? -2.235 7.809 5.151 1.00 98.31 93 ALA A N 1
ATOM 726 C CA . ALA A 1 93 ? -2.796 6.464 5.270 1.00 98.31 93 ALA A CA 1
ATOM 727 C C . ALA A 1 93 ? -2.541 5.871 6.665 1.00 98.31 93 ALA A C 1
ATOM 729 O O . ALA A 1 93 ? -3.458 5.297 7.253 1.00 98.31 93 ALA A O 1
ATOM 730 N N . LEU A 1 94 ? -1.347 6.075 7.236 1.00 97.69 94 LEU A N 1
ATOM 731 C CA . LEU A 1 94 ? -1.041 5.637 8.603 1.00 97.69 94 LEU A CA 1
ATOM 732 C C . LEU A 1 94 ? -1.905 6.360 9.645 1.00 97.69 94 LEU A C 1
ATOM 734 O O . LEU A 1 94 ? -2.397 5.726 10.576 1.00 97.69 94 LEU A O 1
ATOM 738 N N . LEU A 1 95 ? -2.171 7.658 9.464 1.00 97.88 95 LEU A N 1
ATOM 739 C CA . LEU A 1 95 ? -3.116 8.405 10.300 1.00 97.88 95 LEU A CA 1
ATOM 740 C C . LEU A 1 95 ? -4.543 7.836 10.202 1.00 97.88 95 LEU A C 1
ATOM 742 O O . LEU A 1 95 ? -5.238 7.738 11.212 1.00 97.88 95 LEU A O 1
ATOM 746 N N . LEU A 1 96 ? -5.001 7.452 9.007 1.00 98.31 96 LEU A N 1
ATOM 747 C CA . LEU A 1 96 ? -6.323 6.839 8.829 1.00 98.31 96 LEU A CA 1
ATOM 748 C C . LEU A 1 96 ? -6.405 5.450 9.476 1.00 98.31 96 LEU A C 1
ATOM 750 O O . LEU A 1 96 ? -7.427 5.119 10.080 1.00 98.31 96 LEU A O 1
ATOM 754 N N . LEU A 1 97 ? -5.336 4.653 9.392 1.00 98.25 97 LEU A N 1
ATOM 755 C CA . LEU A 1 97 ? -5.234 3.379 10.104 1.00 98.25 97 LEU A CA 1
ATOM 756 C C . LEU A 1 97 ? -5.289 3.593 11.622 1.00 98.25 97 LEU A C 1
ATOM 758 O O . LEU A 1 97 ? -6.075 2.936 12.302 1.00 98.25 97 LEU A O 1
ATOM 762 N N . GLU A 1 98 ? -4.527 4.557 12.140 1.00 97.62 98 GLU A N 1
ATOM 763 C CA . GLU A 1 98 ? -4.541 4.946 13.553 1.00 97.62 98 GLU A CA 1
ATOM 764 C C . GLU A 1 98 ? -5.960 5.302 14.030 1.00 97.62 98 GLU A C 1
ATOM 766 O O . GLU A 1 98 ? -6.433 4.777 15.039 1.00 97.62 98 GLU A O 1
ATO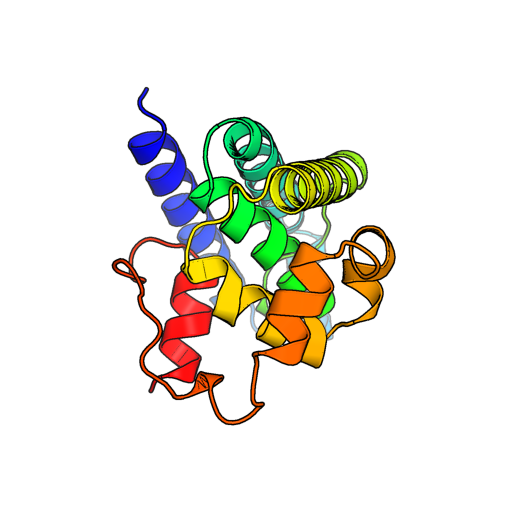M 771 N N . GLN A 1 99 ? -6.679 6.142 13.279 1.00 97.06 99 GLN A N 1
ATOM 772 C CA . GLN A 1 99 ? -8.052 6.546 13.605 1.00 97.06 99 GLN A CA 1
ATOM 773 C C . GLN A 1 99 ? -9.025 5.359 13.640 1.00 97.06 99 GLN A C 1
ATOM 775 O O . GLN A 1 99 ? -9.882 5.276 14.526 1.00 97.06 99 GLN A O 1
ATOM 780 N N . ARG A 1 100 ? -8.898 4.416 12.702 1.00 96.88 100 ARG A N 1
ATOM 781 C CA . ARG A 1 100 ? -9.738 3.210 12.671 1.00 96.88 100 ARG A CA 1
ATOM 782 C C . ARG A 1 100 ? -9.417 2.246 13.807 1.00 96.88 100 ARG A C 1
ATOM 784 O O . ARG A 1 100 ? -10.335 1.687 14.400 1.00 96.88 100 ARG A O 1
ATOM 791 N N . LEU A 1 101 ? -8.142 2.105 14.168 1.00 96.62 101 LEU A N 1
ATOM 792 C CA . LEU A 1 101 ? -7.722 1.341 15.346 1.00 96.62 101 LEU A CA 1
ATOM 793 C C . LEU A 1 101 ? -8.315 1.930 16.634 1.00 96.62 101 LEU A C 1
ATOM 795 O O . LEU A 1 101 ? -8.828 1.183 17.464 1.00 96.62 101 LEU A O 1
ATOM 799 N N . GLN A 1 102 ? -8.302 3.258 16.781 1.00 95.50 102 GLN A N 1
ATOM 800 C CA . GLN A 1 102 ? -8.866 3.950 17.949 1.00 95.50 102 GLN A CA 1
ATOM 801 C C . GLN A 1 102 ? -10.389 3.806 18.056 1.00 95.50 102 GLN A C 1
ATOM 803 O O . GLN A 1 102 ? -10.931 3.714 19.156 1.00 95.50 102 GLN A O 1
ATOM 808 N N . THR A 1 103 ? -11.085 3.789 16.920 1.00 94.94 103 THR A N 1
ATOM 809 C CA . THR A 1 103 ? -12.552 3.668 16.855 1.00 94.94 103 THR A CA 1
ATOM 810 C C . THR A 1 103 ? -13.042 2.224 16.763 1.00 94.94 103 THR A C 1
ATOM 812 O O . THR A 1 103 ? -14.250 1.993 16.794 1.00 94.94 103 THR A O 1
ATOM 815 N N . ASN A 1 104 ? -12.121 1.255 16.699 1.00 91.69 104 ASN A N 1
ATOM 816 C CA . ASN A 1 104 ? -12.407 -0.159 16.466 1.00 91.69 104 ASN A CA 1
ATOM 817 C C . ASN A 1 104 ? -13.238 -0.398 15.182 1.00 91.69 104 ASN A C 1
ATOM 819 O O . ASN A 1 104 ? -14.097 -1.278 15.149 1.00 91.69 104 ASN A O 1
ATOM 823 N N . ASP A 1 105 ? -12.986 0.403 14.137 1.00 93.50 105 ASP A N 1
ATOM 824 C CA . ASP A 1 105 ? -13.648 0.362 12.820 1.00 93.50 105 ASP A CA 1
ATOM 825 C C . ASP A 1 105 ? -12.745 -0.296 11.762 1.00 93.50 105 ASP A C 1
ATOM 827 O O . ASP A 1 105 ? -12.361 0.307 10.750 1.00 93.50 105 ASP A O 1
ATOM 831 N N . LEU A 1 106 ? -12.364 -1.541 12.044 1.00 93.38 106 LEU A N 1
ATOM 832 C CA . LEU A 1 106 ? -11.620 -2.413 11.141 1.00 93.38 106 LEU A CA 1
ATOM 833 C C . LEU A 1 106 ? -12.450 -3.662 10.847 1.00 93.38 106 LEU A C 1
ATOM 835 O O . LEU A 1 106 ? -13.011 -4.275 11.755 1.00 93.38 106 LEU A O 1
ATOM 839 N N . ASP A 1 107 ? -12.543 -4.021 9.571 1.00 92.38 107 ASP A N 1
ATOM 840 C CA . ASP A 1 107 ? -13.077 -5.307 9.144 1.00 92.38 107 ASP A CA 1
ATOM 841 C C . ASP A 1 107 ? -12.138 -6.465 9.535 1.00 92.38 107 ASP A C 1
ATOM 843 O O . ASP A 1 107 ? -10.985 -6.267 9.922 1.00 92.38 107 ASP A O 1
ATOM 847 N N . GLN A 1 108 ? -12.647 -7.693 9.431 1.00 88.88 108 GLN A N 1
ATOM 848 C CA . GLN A 1 108 ? -11.912 -8.906 9.799 1.00 88.88 108 GLN A CA 1
ATOM 849 C C . GLN A 1 108 ? -10.642 -9.120 8.953 1.00 88.88 108 GLN A C 1
ATOM 851 O O . GLN A 1 108 ? -9.739 -9.839 9.370 1.00 88.88 108 GLN A O 1
ATOM 856 N N . GLU A 1 109 ? -10.536 -8.497 7.774 1.00 89.56 109 GLU A N 1
ATOM 857 C CA . GLU A 1 109 ? -9.356 -8.634 6.919 1.00 89.56 109 GLU A CA 1
ATOM 858 C C . GLU A 1 109 ? -8.114 -7.992 7.573 1.00 89.56 109 GLU A C 1
ATOM 860 O O . GLU A 1 109 ? -6.983 -8.410 7.350 1.00 89.56 109 GLU A O 1
ATOM 865 N N . TRP A 1 110 ? -8.290 -7.014 8.459 1.00 92.56 110 TRP A N 1
ATOM 866 C CA . TRP A 1 110 ? -7.164 -6.430 9.189 1.00 92.56 110 TRP A CA 1
ATOM 867 C C . TRP A 1 110 ? -6.549 -7.367 10.231 1.00 92.56 110 TRP A C 1
ATOM 869 O O . TRP A 1 110 ? -5.360 -7.230 10.528 1.00 92.56 110 TRP A O 1
ATOM 879 N N . ASP A 1 111 ? -7.328 -8.319 10.754 1.00 87.94 111 ASP A N 1
ATOM 880 C CA . ASP A 1 111 ? -6.882 -9.236 11.806 1.00 87.94 111 ASP A CA 1
ATOM 881 C C . ASP A 1 111 ? -5.802 -10.211 11.303 1.00 87.94 111 ASP A C 1
ATOM 883 O O . ASP A 1 111 ? -5.021 -10.717 12.103 1.00 87.94 111 ASP A O 1
ATOM 887 N N . TRP A 1 112 ? -5.709 -10.434 9.987 1.00 85.19 112 TRP A N 1
ATOM 888 C CA . TRP A 1 112 ? -4.647 -11.246 9.379 1.00 85.19 112 TRP A CA 1
ATOM 889 C C . TRP A 1 112 ? -3.612 -10.393 8.626 1.00 85.19 112 TRP A C 1
ATOM 891 O O . TRP A 1 112 ? -2.418 -10.686 8.687 1.00 85.19 112 TRP A O 1
ATOM 901 N N . MET A 1 113 ? -4.033 -9.302 7.970 1.00 90.38 113 MET A N 1
ATOM 902 C CA . MET A 1 113 ? -3.133 -8.477 7.157 1.00 90.38 113 MET A CA 1
ATOM 903 C C . MET A 1 113 ? -2.097 -7.728 8.008 1.00 90.38 113 MET A C 1
ATOM 905 O O . MET A 1 113 ? -0.922 -7.679 7.645 1.00 90.38 113 MET A O 1
ATOM 909 N N . LEU A 1 114 ? -2.503 -7.140 9.144 1.00 93.44 114 LEU A N 1
ATOM 910 C CA . LEU A 1 114 ? -1.584 -6.350 9.977 1.00 93.44 114 LEU A CA 1
ATOM 911 C C . LEU A 1 114 ? -0.493 -7.201 10.621 1.00 93.44 114 LEU A C 1
ATOM 913 O O . LEU A 1 114 ? 0.668 -6.809 10.503 1.00 93.44 114 LEU A O 1
ATOM 917 N N . PRO A 1 115 ? -0.798 -8.346 11.263 1.00 91.69 115 PRO A N 1
ATOM 918 C CA . PRO A 1 115 ? 0.255 -9.183 11.817 1.00 91.69 115 PRO A CA 1
ATOM 919 C C . PRO A 1 115 ? 1.230 -9.698 10.763 1.00 91.69 115 PRO A C 1
ATOM 921 O O . PRO A 1 115 ? 2.432 -9.717 11.024 1.00 91.69 115 PRO A O 1
ATOM 924 N N . TRP A 1 116 ? 0.743 -10.061 9.568 1.00 90.56 116 TRP A N 1
ATOM 925 C CA . TRP A 1 116 ? 1.620 -10.459 8.468 1.00 90.56 116 TRP A CA 1
ATOM 926 C C . TRP A 1 116 ? 2.591 -9.337 8.103 1.00 90.56 116 TRP A C 1
ATOM 928 O O . TRP A 1 116 ? 3.807 -9.526 8.182 1.00 90.56 116 TRP A O 1
ATOM 938 N N . CYS A 1 117 ? 2.070 -8.147 7.783 1.00 93.00 117 CYS A N 1
ATOM 939 C CA . CYS A 1 117 ? 2.904 -7.007 7.414 1.00 93.00 117 CYS A CA 1
ATOM 940 C C . CYS A 1 117 ? 3.887 -6.632 8.535 1.00 93.00 117 CYS A C 1
ATOM 942 O O . CYS A 1 117 ? 5.063 -6.388 8.261 1.00 93.00 117 CYS A O 1
ATOM 944 N N . TYR A 1 118 ? 3.427 -6.633 9.791 1.00 93.75 118 TYR A N 1
ATOM 945 C CA . TYR A 1 118 ? 4.244 -6.328 10.967 1.00 93.75 118 TYR A CA 1
ATOM 946 C C . TYR A 1 118 ? 5.371 -7.347 11.170 1.00 93.75 118 TYR A C 1
ATOM 948 O O . TYR A 1 118 ? 6.490 -6.963 11.493 1.00 93.75 118 TYR A O 1
ATOM 956 N N . SER A 1 119 ? 5.111 -8.637 10.928 1.00 90.88 119 SER A N 1
ATOM 957 C CA . SER A 1 119 ? 6.120 -9.694 11.089 1.00 90.88 119 SER A CA 1
ATOM 958 C C . SER A 1 119 ? 7.312 -9.563 10.135 1.00 90.88 119 SER A C 1
ATOM 960 O O . SER A 1 119 ? 8.378 -10.111 10.413 1.00 90.88 119 SER A O 1
ATOM 962 N N . ILE A 1 120 ? 7.136 -8.837 9.026 1.00 90.31 120 ILE A N 1
ATOM 963 C CA . ILE A 1 120 ? 8.174 -8.610 8.014 1.00 90.31 120 ILE A CA 1
ATOM 964 C C . ILE A 1 120 ? 8.798 -7.217 8.184 1.00 90.31 120 ILE A C 1
ATOM 966 O O . ILE A 1 120 ? 10.014 -7.080 8.073 1.00 90.31 120 ILE A O 1
ATOM 970 N N . LEU A 1 121 ? 7.988 -6.188 8.468 1.00 93.06 121 LEU A N 1
ATOM 971 C CA . LEU A 1 121 ? 8.422 -4.791 8.589 1.00 93.06 121 LEU A CA 1
ATOM 972 C C . LEU A 1 121 ? 7.770 -4.099 9.796 1.00 93.06 121 LEU A C 1
ATOM 974 O O . LEU A 1 121 ? 6.847 -3.296 9.645 1.00 93.06 121 LEU A O 1
ATOM 978 N N . GLU A 1 122 ? 8.272 -4.377 11.000 1.00 93.50 122 GLU A N 1
ATOM 979 C CA . GLU A 1 122 ? 7.743 -3.789 12.241 1.00 93.50 122 GLU A CA 1
ATOM 980 C C . GLU A 1 122 ? 7.815 -2.252 12.252 1.00 93.50 122 GLU A C 1
ATOM 982 O O . GLU A 1 122 ? 6.847 -1.585 12.618 1.00 93.50 122 GLU A O 1
ATOM 987 N N . PHE A 1 123 ? 8.921 -1.680 11.757 1.00 93.25 123 PHE A N 1
ATOM 988 C CA . PHE A 1 123 ? 9.196 -0.241 11.841 1.00 93.25 123 PHE A CA 1
ATOM 989 C C . PHE A 1 123 ? 8.194 0.623 11.060 1.00 93.25 123 PHE A C 1
ATOM 991 O O . PHE A 1 123 ? 7.987 1.788 11.388 1.00 93.25 123 PHE A O 1
ATOM 998 N N . MET A 1 124 ? 7.524 0.069 10.040 1.00 93.88 124 MET A N 1
ATOM 999 C CA . MET A 1 124 ? 6.486 0.794 9.295 1.00 93.88 124 MET A CA 1
ATOM 1000 C C . MET A 1 124 ? 5.294 1.161 10.200 1.00 93.88 124 MET A C 1
ATOM 1002 O O . MET A 1 124 ? 4.551 2.102 9.920 1.00 93.88 124 MET A O 1
ATOM 1006 N N . PHE A 1 125 ? 5.109 0.426 11.299 1.00 94.44 125 PHE A N 1
ATOM 1007 C CA . PHE A 1 125 ? 3.971 0.564 12.196 1.00 94.44 125 PHE A CA 1
ATOM 1008 C C . PHE A 1 125 ? 4.295 1.264 13.522 1.00 94.44 125 PHE A C 1
ATOM 1010 O O . PHE A 1 125 ? 3.398 1.342 14.356 1.00 94.44 125 PHE A O 1
ATOM 1017 N N . GLU A 1 126 ? 5.485 1.851 13.715 1.00 93.88 126 GLU A N 1
ATOM 1018 C CA . GLU A 1 126 ? 5.875 2.555 14.962 1.00 93.88 126 GLU A CA 1
ATOM 1019 C C . GLU A 1 126 ? 4.808 3.554 15.450 1.00 93.88 126 GLU A C 1
ATOM 1021 O O . GLU A 1 126 ? 4.529 3.688 16.641 1.00 93.88 126 GLU A O 1
ATOM 1026 N N . ARG A 1 127 ? 4.131 4.232 14.515 1.00 92.00 127 ARG A N 1
ATOM 1027 C CA . ARG A 1 127 ? 3.051 5.180 14.823 1.00 92.00 127 ARG A CA 1
ATOM 1028 C C . ARG A 1 127 ? 1.845 4.531 15.508 1.00 92.00 127 ARG A C 1
ATOM 1030 O O . ARG A 1 127 ? 1.192 5.158 16.342 1.00 92.00 127 ARG A O 1
ATOM 1037 N N . VAL A 1 128 ? 1.496 3.314 15.104 1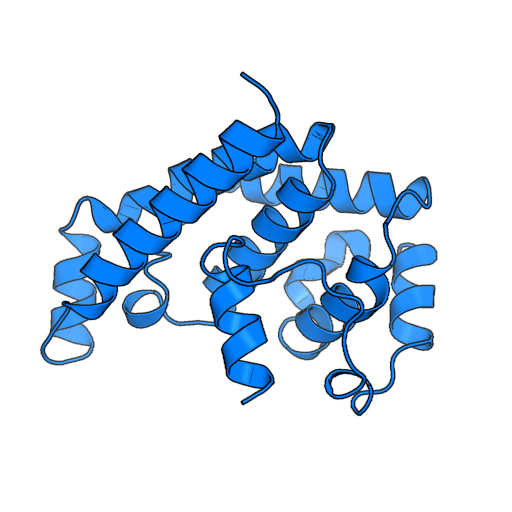.00 92.62 128 VAL A N 1
ATOM 1038 C CA . VAL A 1 128 ? 0.271 2.623 15.527 1.00 92.62 128 VAL A CA 1
ATOM 1039 C C . VAL A 1 128 ? 0.540 1.444 16.451 1.00 92.62 128 VAL A C 1
ATOM 1041 O O . VAL A 1 128 ? -0.409 0.912 17.023 1.00 92.62 128 VAL A O 1
ATOM 1044 N N . GLU A 1 129 ? 1.805 1.065 16.647 1.00 92.88 129 GLU A N 1
ATOM 1045 C CA . GLU A 1 129 ? 2.190 -0.135 17.387 1.00 92.88 129 GLU A CA 1
ATOM 1046 C C . GLU A 1 129 ? 1.597 -0.138 18.800 1.00 92.88 129 GLU A C 1
ATOM 1048 O O . GLU A 1 129 ? 1.080 -1.150 19.249 1.00 92.88 129 GLU A O 1
ATOM 1053 N N . ASN A 1 130 ? 1.554 1.011 19.477 1.00 92.88 130 ASN A N 1
ATOM 1054 C CA . ASN A 1 130 ? 1.072 1.116 20.855 1.00 92.88 130 ASN A CA 1
ATOM 1055 C C . ASN A 1 130 ? -0.461 1.251 20.966 1.00 92.88 130 ASN A C 1
ATOM 1057 O O . ASN A 1 130 ? -0.992 1.379 22.072 1.00 92.88 130 ASN A O 1
ATOM 1061 N N . GLN A 1 131 ? -1.196 1.231 19.848 1.00 95.06 131 GLN A N 1
ATOM 1062 C CA . GLN A 1 131 ? -2.657 1.295 19.874 1.00 95.06 131 GLN A CA 1
ATOM 1063 C C . GLN A 1 131 ? -3.235 -0.006 20.462 1.00 95.06 131 GLN A C 1
ATOM 1065 O O . GLN A 1 131 ? -2.899 -1.092 19.982 1.00 95.06 131 GLN A O 1
ATOM 1070 N N . PRO A 1 132 ? -4.160 0.052 21.445 1.00 95.12 132 PRO A N 1
ATOM 1071 C CA . PRO A 1 132 ? -4.681 -1.149 22.103 1.00 95.12 132 PRO A CA 1
ATOM 1072 C C . PRO A 1 132 ? -5.280 -2.179 21.142 1.00 95.12 132 PRO A C 1
ATOM 1074 O O . PRO A 1 132 ? -5.047 -3.374 21.310 1.00 95.12 132 PRO A O 1
ATOM 1077 N N . ARG A 1 133 ? -6.017 -1.735 20.113 1.00 94.44 133 ARG A N 1
ATOM 1078 C CA . ARG A 1 133 ? -6.577 -2.638 19.095 1.00 94.44 133 ARG A CA 1
ATOM 1079 C C . ARG A 1 133 ? -5.483 -3.307 18.262 1.00 94.44 133 ARG A C 1
ATOM 1081 O O . ARG A 1 133 ? -5.612 -4.484 17.954 1.00 94.44 133 ARG A O 1
ATOM 1088 N N . PHE A 1 134 ? -4.405 -2.594 17.940 1.00 95.38 134 PHE A N 1
ATOM 1089 C CA . PHE A 1 134 ? -3.281 -3.155 17.191 1.00 95.38 134 PHE A CA 1
ATOM 1090 C C . PHE A 1 134 ? -2.588 -4.250 18.005 1.00 95.38 134 PHE A C 1
ATOM 1092 O O . PHE A 1 134 ? -2.441 -5.372 17.535 1.00 95.38 134 PHE A O 1
ATOM 1099 N N . GLN A 1 135 ? -2.289 -3.972 19.275 1.00 94.94 135 GLN A N 1
ATOM 1100 C CA . GLN A 1 135 ? -1.717 -4.953 20.202 1.00 94.94 135 GLN A CA 1
ATOM 1101 C C . GLN A 1 135 ? -2.624 -6.174 20.412 1.00 94.94 135 GLN A C 1
ATOM 1103 O O . GLN A 1 135 ? -2.134 -7.296 20.490 1.00 94.94 135 GLN A O 1
ATOM 1108 N N . GLN A 1 136 ? -3.947 -5.985 20.467 1.00 93.56 136 GLN A N 1
ATOM 1109 C CA . GLN A 1 136 ? -4.903 -7.099 20.528 1.00 93.56 136 GLN A CA 1
ATOM 1110 C C . GLN A 1 136 ? -4.849 -7.980 19.276 1.00 93.56 136 GLN A C 1
ATOM 1112 O O . GLN A 1 136 ? -4.861 -9.200 19.409 1.00 93.56 136 GLN A O 1
ATOM 1117 N N . ILE A 1 137 ? -4.778 -7.370 18.088 1.00 92.38 137 ILE A N 1
ATOM 1118 C CA . ILE A 1 137 ? -4.637 -8.084 16.813 1.00 92.38 137 ILE A CA 1
ATOM 1119 C C . ILE A 1 137 ? -3.328 -8.887 16.804 1.00 92.38 137 ILE A C 1
ATOM 1121 O O . ILE A 1 137 ? -3.352 -10.089 16.557 1.00 92.38 137 ILE A O 1
ATOM 1125 N N . LEU A 1 138 ? -2.202 -8.260 17.165 1.00 92.00 138 LEU A N 1
ATOM 1126 C CA . LEU A 1 138 ? -0.901 -8.935 17.220 1.00 92.00 138 LEU A CA 1
ATOM 1127 C C . LEU A 1 138 ? -0.868 -10.082 18.239 1.00 92.00 138 LEU A C 1
ATOM 1129 O O . LEU A 1 138 ? -0.318 -11.139 17.952 1.00 92.00 138 LEU A O 1
ATOM 1133 N N . ALA A 1 139 ? -1.467 -9.902 19.419 1.00 90.94 139 ALA A N 1
ATOM 1134 C CA . ALA A 1 139 ? -1.490 -10.928 20.462 1.00 90.94 139 ALA A CA 1
ATOM 1135 C C . ALA A 1 139 ? -2.372 -12.137 20.110 1.00 90.94 139 ALA A C 1
ATOM 1137 O O . ALA A 1 139 ? -2.161 -13.224 20.647 1.00 90.94 139 ALA A O 1
ATOM 1138 N N . ALA A 1 140 ? -3.375 -11.944 19.250 1.00 86.50 140 ALA A N 1
ATOM 1139 C CA . ALA A 1 140 ? -4.253 -13.009 18.777 1.00 86.50 140 ALA A CA 1
ATOM 1140 C C . ALA A 1 140 ? -3.659 -13.799 17.600 1.00 86.50 140 ALA A C 1
ATOM 1142 O O . ALA A 1 140 ? -4.140 -14.892 17.315 1.00 86.50 140 ALA A O 1
ATOM 1143 N N . TYR A 1 141 ? -2.636 -13.261 16.933 1.00 82.56 141 TYR A N 1
ATOM 1144 C CA . TYR A 1 141 ? -2.036 -13.857 15.748 1.00 82.56 141 TYR A CA 1
ATOM 1145 C C . TYR A 1 141 ? -1.000 -14.931 16.092 1.00 82.56 141 TYR A C 1
ATOM 1147 O O . TYR A 1 141 ? -0.053 -14.692 16.845 1.00 82.56 141 TYR A O 1
ATOM 1155 N N . SER A 1 142 ? -1.123 -16.105 15.476 1.00 77.69 142 SER A N 1
ATOM 1156 C CA . SER A 1 142 ? -0.042 -17.085 15.389 1.00 77.69 142 SER A CA 1
ATOM 1157 C C . SER A 1 142 ? 0.635 -16.995 14.024 1.00 77.69 142 SER A C 1
ATOM 1159 O O . SER A 1 142 ? -0.017 -16.891 12.993 1.00 77.69 142 SER A O 1
ATOM 1161 N N . VAL A 1 143 ? 1.962 -17.136 13.984 1.00 64.00 143 VAL A N 1
ATOM 1162 C CA . VAL A 1 143 ? 2.737 -17.173 12.726 1.00 64.00 143 VAL A CA 1
ATOM 1163 C C . VAL A 1 143 ? 2.370 -18.355 11.819 1.00 64.00 143 VAL A C 1
ATOM 1165 O O . VAL A 1 143 ? 2.826 -18.413 10.690 1.00 64.00 143 VAL A O 1
ATOM 1168 N N . ASN A 1 144 ? 1.571 -19.311 12.291 1.00 67.00 144 ASN A N 1
ATOM 1169 C CA . ASN A 1 144 ? 1.029 -20.382 11.451 1.00 67.00 144 ASN A CA 1
ATOM 1170 C C . ASN A 1 144 ? -0.358 -20.036 10.877 1.00 67.00 144 ASN A C 1
ATOM 1172 O O . ASN A 1 144 ? -0.848 -20.758 10.014 1.00 67.00 144 ASN A O 1
ATOM 1176 N N . ASP A 1 145 ? -0.978 -18.941 11.324 1.00 68.38 145 ASP A N 1
ATOM 1177 C CA . ASP A 1 145 ? -2.337 -18.555 10.934 1.00 68.38 145 ASP A CA 1
ATOM 1178 C C . ASP A 1 145 ? -2.393 -17.875 9.564 1.00 68.38 145 ASP A C 1
ATOM 1180 O O . ASP A 1 145 ? -3.479 -17.754 9.011 1.00 68.38 145 ASP A O 1
ATOM 1184 N N . TRP A 1 146 ? -1.260 -17.496 8.954 1.00 64.56 146 TRP A N 1
ATOM 1185 C CA . TRP A 1 146 ? -1.268 -17.010 7.563 1.00 64.56 146 TRP A CA 1
ATOM 1186 C C . TRP A 1 146 ? -1.762 -18.076 6.572 1.00 64.56 146 TRP A C 1
ATOM 1188 O O . TRP A 1 146 ? -2.233 -17.726 5.495 1.00 64.56 146 TRP A O 1
ATOM 1198 N N . GLN A 1 147 ? -1.665 -19.364 6.937 1.00 61.84 147 GLN A N 1
ATOM 1199 C CA . GLN A 1 147 ? -2.191 -20.494 6.160 1.00 61.84 147 GLN A CA 1
ATOM 1200 C C . GLN A 1 147 ? -3.666 -20.789 6.446 1.00 61.84 147 GLN A C 1
ATOM 1202 O O . GLN A 1 147 ? -4.281 -21.571 5.719 1.00 61.84 147 GLN A O 1
ATOM 1207 N N . ALA A 1 148 ? -4.235 -20.237 7.523 1.00 61.03 148 ALA A N 1
ATOM 1208 C CA . ALA A 1 148 ? -5.665 -20.358 7.752 1.00 61.03 148 ALA A CA 1
ATOM 1209 C C . ALA A 1 148 ? -6.361 -19.561 6.650 1.00 61.03 148 ALA A C 1
ATOM 1211 O O . ALA A 1 148 ? -6.018 -18.396 6.472 1.00 61.03 148 ALA A O 1
ATOM 1212 N N . GLU A 1 149 ? -7.284 -20.200 5.912 1.00 56.44 149 GLU A N 1
ATOM 1213 C CA . GLU A 1 149 ? -7.990 -19.588 4.781 1.00 56.44 149 GLU A CA 1
ATOM 1214 C C . GLU A 1 149 ? -8.401 -18.162 5.152 1.00 56.44 149 GLU A C 1
ATOM 1216 O O . GLU A 1 149 ? -9.283 -17.973 6.002 1.00 56.44 149 GLU A O 1
ATOM 1221 N N . PRO A 1 150 ? -7.732 -17.148 4.585 1.00 59.78 150 PRO A N 1
ATOM 1222 C CA . PRO A 1 150 ? -8.068 -15.791 4.930 1.00 59.78 150 PRO A CA 1
ATOM 1223 C C . PRO A 1 150 ? -9.511 -15.575 4.461 1.00 59.78 150 PRO A C 1
ATOM 1225 O O . PRO A 1 150 ? -9.916 -16.049 3.395 1.00 59.78 150 PRO A O 1
ATOM 1228 N N . VAL A 1 151 ? -10.327 -14.913 5.287 1.00 59.00 151 VAL A N 1
ATOM 1229 C CA . VAL A 1 151 ? -11.714 -14.558 4.945 1.00 59.00 151 VAL A CA 1
ATOM 1230 C C . VAL A 1 151 ? -11.655 -13.462 3.882 1.00 59.00 151 VAL A C 1
ATOM 1232 O O . VAL A 1 151 ? -11.877 -12.283 4.152 1.00 59.00 151 VAL A O 1
ATOM 1235 N N . LEU A 1 152 ? -11.247 -13.835 2.676 1.00 64.88 152 LEU A N 1
ATOM 1236 C CA . LEU A 1 152 ? -10.991 -12.906 1.598 1.00 64.88 152 LEU A CA 1
ATOM 1237 C C . LEU A 1 152 ? -12.225 -12.790 0.739 1.00 64.88 152 LEU A C 1
ATOM 1239 O O . LEU A 1 152 ? -12.833 -13.769 0.306 1.00 64.88 152 LEU A O 1
ATOM 1243 N N . GLN A 1 153 ? -12.572 -11.542 0.455 1.00 68.31 153 GLN A N 1
ATOM 1244 C CA . GLN A 1 153 ? -13.316 -11.266 -0.761 1.00 68.31 153 GLN A CA 1
ATOM 1245 C C . GLN A 1 153 ? -12.435 -11.626 -1.972 1.00 68.31 153 GLN A C 1
ATOM 1247 O O . GLN A 1 153 ? -11.218 -11.736 -1.818 1.00 68.31 153 GLN A O 1
ATOM 1252 N N . PRO A 1 154 ? -13.012 -11.782 -3.176 1.00 82.56 154 PRO A N 1
ATOM 1253 C CA . PRO A 1 154 ? -12.257 -12.200 -4.357 1.00 82.56 154 PRO A CA 1
ATOM 1254 C C . PRO A 1 154 ? -10.983 -11.365 -4.563 1.00 82.56 154 PRO A C 1
ATOM 1256 O O . PRO A 1 154 ? -11.038 -10.129 -4.599 1.00 82.56 154 PRO A O 1
ATOM 1259 N N . LEU A 1 155 ? -9.836 -12.041 -4.663 1.00 87.50 155 LEU A N 1
ATOM 1260 C CA . LEU A 1 155 ? -8.514 -11.417 -4.745 1.00 87.50 155 LEU A CA 1
ATOM 1261 C C . LEU A 1 155 ? -8.175 -10.906 -6.146 1.00 87.50 155 LEU A C 1
ATOM 1263 O O . LEU A 1 155 ? -7.409 -9.955 -6.293 1.00 87.50 155 LEU A O 1
ATOM 1267 N N . GLU A 1 156 ? -8.789 -11.483 -7.175 1.00 84.81 156 GLU A N 1
ATOM 1268 C CA . GLU A 1 156 ? -8.444 -11.341 -8.593 1.00 84.81 156 GLU A CA 1
ATOM 1269 C C . GLU A 1 156 ? -8.638 -9.912 -9.145 1.00 84.81 156 GLU A C 1
ATOM 1271 O O . GLU A 1 156 ? -8.319 -9.630 -10.298 1.00 84.81 156 GLU A O 1
ATOM 1276 N N . GLN A 1 157 ? -9.176 -8.991 -8.339 1.00 87.94 157 GLN A N 1
ATOM 1277 C CA . GLN A 1 157 ? -9.461 -7.598 -8.707 1.00 87.94 157 GLN A CA 1
ATOM 1278 C C . GLN A 1 157 ? -8.868 -6.587 -7.714 1.00 87.94 157 GLN A C 1
ATOM 1280 O O . GLN A 1 157 ? -9.349 -5.455 -7.582 1.00 87.94 157 GLN A O 1
ATOM 1285 N N . ARG A 1 158 ? -7.834 -7.001 -6.976 1.00 93.69 158 ARG A N 1
ATOM 1286 C CA . ARG A 1 158 ? -7.212 -6.200 -5.915 1.00 93.69 158 ARG A CA 1
ATOM 1287 C C . ARG A 1 158 ? -5.809 -5.696 -6.253 1.00 93.69 158 ARG A C 1
ATOM 1289 O O . ARG A 1 158 ? -5.069 -5.330 -5.346 1.00 93.69 158 ARG A O 1
ATOM 1296 N N . GLY A 1 159 ? -5.470 -5.644 -7.541 1.00 95.06 159 GLY A N 1
ATOM 1297 C CA . GLY A 1 159 ? -4.167 -5.166 -7.995 1.00 95.06 159 GLY A CA 1
ATOM 1298 C C . GLY A 1 159 ? -3.034 -6.025 -7.439 1.00 95.06 159 GLY A C 1
ATOM 1299 O O . GLY A 1 159 ? -3.209 -7.226 -7.216 1.00 95.06 159 GLY A O 1
ATOM 1300 N N . ILE A 1 160 ? -1.905 -5.387 -7.130 1.00 95.62 160 ILE A N 1
ATOM 1301 C CA . ILE A 1 160 ? -0.706 -6.090 -6.660 1.00 95.62 160 ILE A CA 1
ATOM 1302 C C . ILE A 1 160 ? -0.897 -6.737 -5.284 1.00 95.62 160 ILE A C 1
ATOM 1304 O O . ILE A 1 160 ? -0.318 -7.781 -5.004 1.00 95.62 160 ILE A O 1
ATOM 1308 N N . MET A 1 161 ? -1.771 -6.168 -4.445 1.00 95.56 161 MET A N 1
ATOM 1309 C CA . MET A 1 161 ? -2.162 -6.788 -3.177 1.00 95.56 161 MET A CA 1
ATOM 1310 C C . MET A 1 161 ? -2.819 -8.149 -3.422 1.00 95.56 161 MET A C 1
ATOM 1312 O O . MET A 1 161 ? -2.476 -9.128 -2.771 1.00 95.56 161 MET A O 1
ATOM 1316 N N . GLY A 1 162 ? -3.746 -8.223 -4.380 1.00 93.69 162 GLY A N 1
ATOM 1317 C CA . GLY A 1 162 ? -4.412 -9.475 -4.737 1.00 93.69 162 GLY A CA 1
ATOM 1318 C C . GLY A 1 162 ? -3.451 -10.519 -5.292 1.00 93.69 162 GLY A C 1
ATOM 1319 O O . GLY A 1 162 ? -3.473 -11.662 -4.845 1.00 93.69 162 GLY A O 1
ATOM 1320 N N . GLU A 1 163 ? -2.590 -10.112 -6.226 1.00 93.06 163 GLU A N 1
ATOM 1321 C CA . GLU A 1 163 ? -1.579 -10.985 -6.834 1.00 93.06 163 GLU A CA 1
ATOM 1322 C C . GLU A 1 163 ? -0.592 -11.533 -5.797 1.00 93.06 163 GLU A C 1
ATOM 1324 O O . GLU A 1 163 ? -0.322 -12.733 -5.786 1.00 93.06 163 GLU A O 1
ATOM 1329 N N . TYR A 1 164 ? -0.117 -10.683 -4.881 1.00 92.69 164 TYR A N 1
ATOM 1330 C CA . TYR A 1 164 ? 0.758 -11.100 -3.789 1.00 92.69 164 TYR A CA 1
ATOM 1331 C C . TYR A 1 164 ? 0.102 -12.180 -2.928 1.00 92.69 164 TYR A C 1
ATOM 1333 O O . TYR A 1 164 ? 0.685 -13.242 -2.718 1.00 92.69 164 TYR A O 1
ATOM 1341 N N . TRP A 1 165 ? -1.131 -11.952 -2.475 1.00 89.50 165 TRP A N 1
ATOM 1342 C CA . TRP A 1 165 ? -1.812 -12.921 -1.622 1.00 89.50 165 TRP A CA 1
ATOM 1343 C C . TRP A 1 165 ? -2.126 -14.227 -2.346 1.00 89.50 165 TRP A C 1
ATOM 1345 O O . TRP A 1 165 ? -1.936 -15.286 -1.756 1.00 89.50 165 TRP A O 1
ATOM 1355 N N . LEU A 1 166 ? -2.534 -14.174 -3.618 1.00 89.19 166 LEU A N 1
ATOM 1356 C CA . LEU A 1 166 ? -2.709 -15.378 -4.436 1.00 89.19 166 LEU A CA 1
ATOM 1357 C C . LEU A 1 166 ? -1.401 -16.174 -4.539 1.00 89.19 166 LEU A C 1
ATOM 1359 O O . LEU A 1 166 ? -1.413 -17.381 -4.330 1.00 89.19 166 LEU A O 1
ATOM 1363 N N . SER A 1 167 ? -0.264 -15.501 -4.749 1.00 88.75 167 SER A N 1
ATOM 1364 C CA . SER A 1 167 ? 1.046 -16.163 -4.857 1.00 88.75 167 SER A CA 1
ATOM 1365 C C . SER A 1 167 ? 1.517 -16.858 -3.574 1.00 88.75 167 SER A C 1
ATOM 1367 O O . SER A 1 167 ? 2.381 -17.727 -3.630 1.00 88.75 167 SER A O 1
ATOM 1369 N N . MET A 1 168 ? 0.962 -16.478 -2.420 1.00 84.06 168 MET A N 1
ATOM 1370 C CA . MET A 1 168 ? 1.251 -17.100 -1.125 1.00 84.06 168 MET A CA 1
ATOM 1371 C C . MET A 1 168 ? 0.389 -18.344 -0.858 1.00 84.06 168 MET A C 1
ATOM 1373 O O . MET A 1 168 ? 0.698 -19.102 0.060 1.00 84.06 168 MET A O 1
ATOM 1377 N N . MET A 1 169 ? -0.707 -18.524 -1.605 1.00 78.25 169 MET A N 1
ATOM 1378 C CA . MET A 1 169 ? -1.682 -19.607 -1.415 1.00 78.25 169 MET A CA 1
ATOM 1379 C C . MET A 1 169 ? -1.539 -20.757 -2.419 1.00 78.25 169 MET A C 1
ATOM 1381 O O . MET A 1 169 ? -2.138 -21.812 -2.197 1.00 78.25 169 MET A O 1
ATOM 1385 N N . ASP A 1 170 ? -0.767 -20.556 -3.487 1.00 64.94 170 ASP A N 1
ATOM 1386 C CA . ASP A 1 170 ? -0.370 -21.592 -4.453 1.00 64.94 170 ASP A CA 1
ATOM 1387 C C . ASP A 1 170 ? 0.785 -22.468 -3.925 1.00 64.94 170 ASP A C 1
ATOM 1389 O O . ASP A 1 170 ? 0.754 -23.700 -4.173 1.00 64.94 170 ASP A O 1
#

pLDDT: mean 92.11, std 8.95, range [56.44, 98.69]

Sequence (170 aa):
MSTATELAELAAWENRVQVEVGKLSGSIEDKSFALNNSPLAEQYLLIHAAYTRLASHSQEALKRAIFIQWYWTAEPSIYSGIHDLSDSAVDQALLLLEQRLQTNDLDQEWDWMLPWCYSILEFMFERVENQPRFQQILAAYSVNDWQAEPVLQPLEQRGIMGEYWLSMMD